Protein AF-A0A4U7D1W0-F1 (afdb_monomer_lite)

pLDDT: mean 98.18, std 1.5, range [85.0, 98.75]

Secondary structure (DSSP, 8-state):
---EEEE--S--GGGGGGGTT-SS----HHHHHHHHHHHHHTS--HHHHTHHHHHHHHHHTTPEEEE--TT--SSGGGTT-HHHHHH-

Foldseek 3Di:
DAQADADQLLDWLVLQVQQPPAPVGFPDPRLVVQNVVCVVVVHIRVCNVCVVVVVVVCVVVNHHYDHDQRRAHPDPVCHPGPSSVSSD

Structure (mmCIF, N/CA/C/O backbone):
data_AF-A0A4U7D1W0-F1
#
_entry.id   AF-A0A4U7D1W0-F1
#
loop_
_atom_site.group_PDB
_atom_site.id
_atom_site.type_symbol
_atom_site.label_atom_id
_atom_site.label_alt_id
_atom_site.label_comp_id
_atom_site.label_asym_id
_atom_site.label_entity_id
_atom_site.label_seq_id
_atom_site.pdbx_PDB_ins_code
_atom_site.Cartn_x
_atom_site.Cartn_y
_atom_site.Cartn_z
_atom_site.occupancy
_atom_site.B_iso_or_equiv
_atom_site.auth_seq_id
_atom_site.auth_comp_id
_atom_site.auth_asym_id
_atom_site.auth_atom_id
_atom_site.pdbx_PDB_model_num
ATOM 1 N N . GLY A 1 1 ? 12.408 3.084 -19.386 1.00 85.00 1 GLY A N 1
ATOM 2 C CA . GLY A 1 1 ? 13.481 3.691 -18.578 1.00 85.00 1 GLY A CA 1
ATOM 3 C C . GLY A 1 1 ? 12.919 4.388 -17.361 1.00 85.00 1 GLY A C 1
ATOM 4 O O . GLY A 1 1 ? 13.267 5.532 -17.135 1.00 85.00 1 GLY A O 1
ATOM 5 N N . VAL A 1 2 ? 12.016 3.722 -16.636 1.00 95.88 2 VAL A N 1
ATOM 6 C CA . VAL A 1 2 ? 11.623 4.090 -15.272 1.00 95.88 2 VAL A CA 1
ATOM 7 C C . VAL A 1 2 ? 12.352 3.089 -14.387 1.00 95.88 2 VAL A C 1
ATOM 9 O O . VAL A 1 2 ? 12.254 1.899 -14.670 1.00 95.88 2 VAL A O 1
ATOM 12 N N . ASP A 1 3 ? 13.086 3.556 -13.381 1.00 98.00 3 ASP A N 1
ATOM 13 C CA . ASP A 1 3 ? 14.005 2.703 -12.609 1.00 98.00 3 ASP A CA 1
ATOM 14 C C . ASP A 1 3 ? 13.315 1.953 -11.458 1.00 98.00 3 ASP A C 1
ATOM 16 O O . ASP A 1 3 ? 13.807 0.930 -10.987 1.00 98.00 3 ASP A O 1
ATOM 20 N N . TYR A 1 4 ? 12.157 2.441 -11.002 1.00 98.44 4 TYR A N 1
ATOM 21 C CA . TYR A 1 4 ? 11.348 1.765 -9.992 1.00 98.44 4 TYR A CA 1
ATOM 22 C C . TYR A 1 4 ? 9.854 2.047 -10.155 1.00 98.44 4 TYR A C 1
ATOM 24 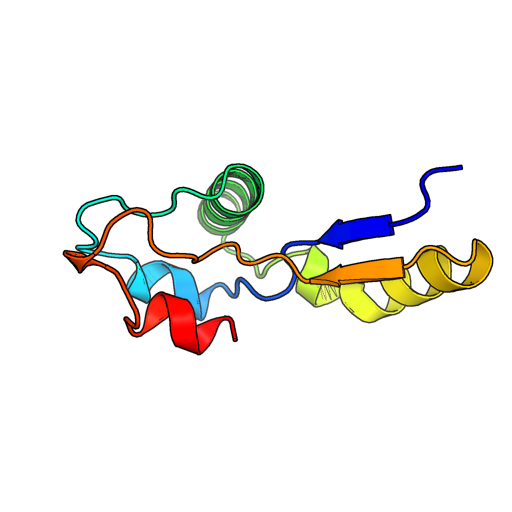O O . TYR A 1 4 ? 9.455 3.100 -10.657 1.00 98.44 4 TYR A O 1
ATOM 32 N N . MET A 1 5 ? 9.017 1.124 -9.686 1.00 98.50 5 MET A N 1
ATOM 33 C CA . MET A 1 5 ? 7.565 1.309 -9.641 1.00 98.50 5 MET A CA 1
ATOM 34 C C . MET A 1 5 ? 7.038 1.148 -8.223 1.00 98.50 5 MET A C 1
ATOM 36 O O . MET A 1 5 ? 7.290 0.131 -7.578 1.00 98.50 5 MET A O 1
ATOM 40 N N . THR A 1 6 ? 6.265 2.132 -7.759 1.00 98.62 6 THR A N 1
ATOM 41 C CA . THR A 1 6 ? 5.460 1.981 -6.545 1.00 98.62 6 THR A CA 1
ATOM 42 C C . THR A 1 6 ? 4.199 1.182 -6.861 1.00 98.62 6 THR A C 1
ATOM 44 O O . THR A 1 6 ? 3.353 1.638 -7.632 1.00 98.62 6 THR A O 1
ATOM 47 N N . ILE A 1 7 ? 4.069 -0.003 -6.266 1.00 98.50 7 ILE A N 1
ATOM 48 C CA . ILE A 1 7 ? 2.978 -0.950 -6.521 1.00 98.50 7 ILE A CA 1
ATOM 49 C C . ILE A 1 7 ? 2.272 -1.254 -5.203 1.00 98.50 7 ILE A C 1
ATOM 51 O O . ILE A 1 7 ? 2.859 -1.816 -4.283 1.00 98.50 7 ILE A O 1
ATOM 55 N N . HIS A 1 8 ? 0.989 -0.909 -5.124 1.00 98.75 8 HIS A N 1
ATOM 56 C CA . HIS A 1 8 ? 0.148 -1.130 -3.946 1.00 98.75 8 HIS A CA 1
ATOM 57 C C . HIS A 1 8 ? -0.427 -2.560 -3.947 1.00 98.75 8 HIS A C 1
ATOM 59 O O . HIS A 1 8 ? -1.636 -2.758 -4.014 1.00 98.75 8 HIS A O 1
ATOM 65 N N . ALA A 1 9 ? 0.441 -3.574 -3.949 1.00 98.56 9 ALA A N 1
ATOM 66 C CA . ALA A 1 9 ? 0.029 -4.984 -3.959 1.00 98.56 9 ALA A CA 1
ATOM 67 C C . ALA A 1 9 ? -0.331 -5.532 -2.562 1.00 98.56 9 ALA A C 1
ATOM 69 O O . ALA A 1 9 ? -0.859 -6.634 -2.477 1.00 98.56 9 ALA A O 1
ATOM 70 N N . GLY A 1 10 ? -0.055 -4.781 -1.487 1.00 98.38 10 GLY A N 1
ATOM 71 C CA . GLY A 1 10 ? -0.332 -5.187 -0.100 1.00 98.38 10 GLY A CA 1
ATOM 72 C C . GLY A 1 10 ? -1.759 -4.901 0.386 1.00 98.38 10 GLY A C 1
ATOM 73 O O . GLY A 1 10 ? -2.169 -5.401 1.430 1.00 98.38 10 GLY A O 1
ATOM 74 N N . ILE A 1 11 ? -2.549 -4.124 -0.360 1.00 98.00 11 ILE A N 1
ATOM 75 C CA . ILE A 1 11 ? -3.959 -3.888 -0.024 1.00 98.00 11 ILE A CA 1
ATOM 76 C C . ILE A 1 11 ? -4.762 -5.121 -0.424 1.00 98.00 11 ILE A C 1
ATOM 78 O O . ILE A 1 11 ? -4.870 -5.410 -1.616 1.00 98.00 11 ILE A O 1
ATOM 82 N N . LEU A 1 12 ? -5.345 -5.825 0.540 1.00 98.50 12 LEU A N 1
ATOM 83 C CA . LEU A 1 12 ? -6.226 -6.959 0.284 1.00 98.50 12 LEU A CA 1
ATOM 84 C C . LEU A 1 12 ? -7.678 -6.594 0.597 1.00 98.50 12 LEU A C 1
ATOM 86 O O . LEU A 1 12 ? -7.944 -5.673 1.369 1.00 98.50 12 LEU A O 1
ATOM 90 N N . MET A 1 13 ? -8.626 -7.307 -0.011 1.00 98.12 13 MET A N 1
ATOM 91 C CA . MET A 1 13 ? -10.064 -7.077 0.184 1.00 98.12 13 MET A CA 1
ATOM 92 C C . MET A 1 13 ? -10.451 -7.121 1.670 1.00 98.12 13 MET A C 1
ATOM 94 O O . MET A 1 13 ? -11.225 -6.295 2.143 1.00 98.12 13 MET A O 1
ATOM 98 N N . GLU A 1 14 ? -9.862 -8.048 2.423 1.00 98.19 14 GLU A N 1
ATOM 99 C CA . GLU A 1 14 ? -10.034 -8.193 3.868 1.00 98.19 14 GLU A CA 1
ATOM 100 C C . GLU A 1 14 ? -9.496 -7.009 4.691 1.00 98.19 14 GLU A C 1
ATOM 102 O O . GLU A 1 14 ? -9.882 -6.859 5.848 1.00 98.19 14 GLU A O 1
ATOM 107 N N . HIS A 1 15 ? -8.644 -6.153 4.117 1.00 98.50 15 HIS A N 1
ATOM 108 C CA . HIS A 1 15 ? -8.099 -4.981 4.806 1.00 98.50 15 HIS A CA 1
ATOM 109 C C . HIS A 1 15 ? -9.030 -3.768 4.722 1.00 98.50 15 HIS A C 1
ATOM 111 O O . HIS A 1 15 ? -8.966 -2.902 5.591 1.00 98.50 15 HIS A O 1
ATOM 117 N N . LEU A 1 16 ? -9.889 -3.677 3.697 1.00 98.12 16 LEU A N 1
ATOM 118 C CA . LEU A 1 16 ? -10.718 -2.485 3.472 1.00 98.12 16 LEU A CA 1
ATOM 119 C C . LEU A 1 16 ? -11.640 -2.165 4.663 1.00 98.12 16 LEU A C 1
ATOM 121 O O . LEU A 1 16 ? -11.608 -1.017 5.116 1.00 98.12 16 LEU A O 1
ATOM 125 N N . PRO A 1 17 ? -12.339 -3.145 5.278 1.00 98.38 17 PRO A N 1
ATOM 126 C CA . PRO A 1 17 ? -13.157 -2.881 6.463 1.00 98.38 17 PRO A CA 1
ATOM 127 C C . PRO A 1 17 ? -12.354 -2.390 7.677 1.00 98.38 17 PRO A C 1
ATOM 129 O O . PRO A 1 17 ? -12.906 -1.737 8.554 1.00 98.38 17 PRO A O 1
ATOM 132 N N . LEU A 1 18 ? -11.044 -2.661 7.746 1.00 98.38 18 LEU A N 1
ATOM 133 C CA . LEU A 1 18 ? -10.190 -2.172 8.838 1.00 98.38 18 LEU A CA 1
ATOM 134 C C . LEU A 1 18 ? -9.947 -0.658 8.748 1.00 98.38 18 LEU A C 1
ATOM 136 O O . LEU A 1 18 ? -9.496 -0.042 9.711 1.00 98.38 18 LEU A O 1
ATOM 140 N N . THR A 1 19 ? -10.221 -0.052 7.590 1.00 98.12 19 THR A N 1
ATOM 141 C CA . THR A 1 19 ? -10.130 1.401 7.400 1.00 98.12 19 THR A CA 1
ATOM 142 C C . THR A 1 19 ? -11.396 2.132 7.851 1.00 98.12 19 THR A C 1
ATOM 144 O O . THR A 1 19 ? -11.376 3.363 7.984 1.00 98.12 19 THR A O 1
ATOM 147 N N . ASP A 1 20 ? -12.475 1.394 8.141 1.00 97.19 20 ASP A N 1
ATOM 148 C CA . ASP A 1 20 ? -13.730 1.958 8.622 1.00 97.19 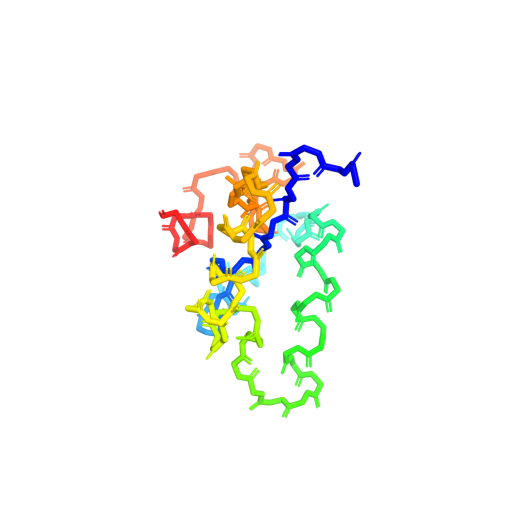20 ASP A CA 1
ATOM 149 C C . ASP A 1 20 ? -13.521 2.659 9.967 1.00 97.19 20 ASP A C 1
ATOM 151 O O . ASP A 1 20 ? -13.007 2.106 10.938 1.00 97.19 20 ASP A O 1
ATOM 155 N N . GLY A 1 21 ? -13.945 3.920 10.040 1.00 95.75 21 GLY A N 1
ATOM 156 C CA . GLY A 1 21 ? -13.823 4.725 11.255 1.00 95.75 21 GLY A CA 1
ATOM 157 C C . GLY A 1 21 ? -12.488 5.457 11.425 1.00 95.75 21 GLY A C 1
ATOM 158 O O . GLY A 1 21 ? -12.381 6.257 12.363 1.00 95.75 21 GLY A O 1
ATOM 159 N N . ARG A 1 22 ? -11.518 5.288 10.510 1.00 98.44 22 ARG A N 1
ATOM 160 C CA . ARG A 1 22 ? -10.346 6.179 10.436 1.00 98.44 22 ARG A CA 1
ATOM 161 C C . ARG A 1 22 ? -10.785 7.637 10.331 1.00 98.44 22 ARG A C 1
ATOM 163 O O . ARG A 1 22 ? -11.718 7.979 9.603 1.00 98.44 22 ARG A O 1
ATOM 170 N N . LYS A 1 23 ? -10.059 8.531 11.003 1.00 98.50 23 LYS A N 1
ATOM 171 C CA . LYS A 1 23 ? -10.292 9.981 10.930 1.00 98.50 23 LYS A CA 1
ATOM 172 C C . LYS A 1 23 ? -10.066 10.527 9.529 1.00 98.50 23 LYS A C 1
ATOM 174 O O . LYS A 1 23 ? -10.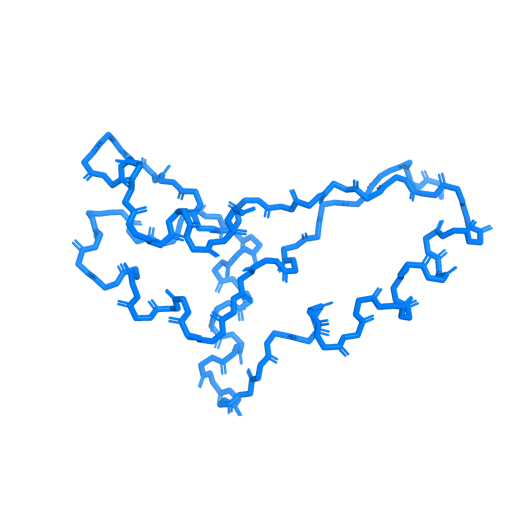752 11.469 9.137 1.00 98.50 23 LYS A O 1
ATOM 179 N N . THR A 1 24 ? -9.098 9.966 8.811 1.00 98.50 24 THR A N 1
ATOM 180 C CA . THR A 1 24 ? -8.697 10.433 7.476 1.00 98.50 24 THR A CA 1
ATOM 181 C C . THR A 1 24 ? -8.880 9.395 6.371 1.00 98.50 24 THR A C 1
ATOM 183 O O . THR A 1 24 ? -8.595 9.698 5.215 1.00 98.50 24 THR A O 1
ATOM 186 N N . GLY A 1 25 ? -9.405 8.210 6.696 1.00 98.12 25 GLY A N 1
ATOM 187 C CA . GLY A 1 25 ? -9.644 7.139 5.727 1.00 98.12 25 GLY A CA 1
ATOM 188 C C . GLY A 1 25 ? -8.364 6.667 5.029 1.00 98.12 25 GLY A C 1
ATOM 189 O O . GLY A 1 25 ? -7.290 6.588 5.634 1.00 98.12 25 GLY A O 1
ATOM 190 N N . ILE A 1 26 ? -8.484 6.353 3.738 1.00 98.56 26 ILE A N 1
ATOM 191 C CA . ILE A 1 26 ? -7.358 6.010 2.863 1.00 98.56 26 ILE A CA 1
ATOM 192 C C . ILE A 1 26 ? -6.828 7.290 2.209 1.00 98.56 26 ILE A C 1
ATOM 194 O O . ILE A 1 26 ? -7.487 7.889 1.362 1.00 98.56 26 ILE A O 1
ATOM 198 N N . VAL A 1 27 ? -5.610 7.698 2.573 1.00 98.62 27 VAL A N 1
ATOM 199 C CA . VAL A 1 27 ? -4.973 8.918 2.035 1.00 98.62 27 VAL A CA 1
ATOM 200 C C . VAL A 1 27 ? -3.972 8.652 0.910 1.00 98.62 27 VAL A C 1
ATOM 202 O O . VAL A 1 27 ? -3.456 9.587 0.289 1.00 98.62 27 VAL A O 1
ATOM 205 N N . SER A 1 28 ? -3.658 7.384 0.636 1.00 98.62 28 SER A N 1
ATOM 206 C CA . SER A 1 28 ? -2.878 7.030 -0.543 1.00 98.62 28 SER A CA 1
ATOM 207 C C . SER A 1 28 ? -3.729 7.157 -1.788 1.00 98.62 28 SER A C 1
ATOM 209 O O . SER A 1 28 ? -4.693 6.426 -1.933 1.00 98.62 28 SER A O 1
ATOM 211 N N . ARG A 1 29 ? -3.340 8.018 -2.736 1.00 98.69 29 ARG A N 1
ATOM 212 C CA . ARG A 1 29 ? -4.026 8.106 -4.035 1.00 98.69 29 ARG A CA 1
ATOM 213 C C . ARG A 1 29 ? -4.035 6.763 -4.770 1.00 98.69 29 ARG A C 1
ATOM 215 O O . ARG A 1 29 ? -5.043 6.392 -5.354 1.00 98.69 29 ARG A O 1
ATOM 222 N N . GLY A 1 30 ? -2.901 6.061 -4.790 1.00 98.44 30 GLY A N 1
ATOM 223 C CA . GLY A 1 30 ? -2.816 4.756 -5.448 1.00 98.44 30 GLY A CA 1
ATOM 224 C C . GLY A 1 30 ? -3.629 3.698 -4.708 1.00 98.44 30 GLY A C 1
ATOM 225 O O . GLY A 1 30 ? -4.314 2.908 -5.348 1.00 98.44 30 GLY A O 1
ATOM 226 N N . GLY A 1 31 ? -3.610 3.741 -3.373 1.00 98.44 31 GLY A N 1
ATOM 227 C CA . GLY A 1 31 ? -4.407 2.836 -2.555 1.00 98.44 31 GLY A CA 1
ATOM 228 C C . GLY A 1 31 ? -5.911 3.085 -2.647 1.00 98.44 31 GLY A C 1
ATOM 229 O O . GLY A 1 31 ? -6.663 2.128 -2.757 1.00 98.44 31 GLY A O 1
ATOM 230 N N . SER A 1 32 ? -6.354 4.344 -2.696 1.00 98.31 32 SER A N 1
ATOM 231 C CA . SER A 1 32 ? -7.775 4.698 -2.784 1.00 98.31 32 SER A CA 1
ATOM 232 C C . SER A 1 32 ? -8.385 4.299 -4.126 1.00 98.31 32 SER A C 1
ATOM 234 O O . SER A 1 32 ? -9.484 3.765 -4.147 1.00 98.31 32 SER A O 1
ATOM 236 N N . ILE A 1 33 ? -7.655 4.493 -5.235 1.00 98.50 33 ILE A N 1
ATOM 237 C CA . ILE A 1 33 ? -8.087 4.042 -6.571 1.00 98.50 33 ILE A CA 1
ATOM 238 C C . ILE A 1 33 ? -8.278 2.522 -6.587 1.00 98.50 33 ILE A C 1
ATOM 240 O O . ILE A 1 33 ? -9.222 2.012 -7.182 1.00 98.50 33 ILE A O 1
ATOM 244 N N . LEU A 1 34 ? -7.356 1.795 -5.954 1.00 98.38 34 LEU A N 1
ATOM 245 C CA . LEU A 1 34 ? -7.388 0.341 -5.935 1.00 98.38 34 LEU A CA 1
ATOM 246 C C . LEU A 1 34 ? -8.495 -0.193 -5.025 1.00 98.38 34 LEU A C 1
ATOM 248 O O . LEU A 1 34 ? -9.194 -1.114 -5.428 1.00 98.38 34 LEU A O 1
ATOM 252 N N . ALA A 1 35 ? -8.678 0.414 -3.850 1.00 98.31 35 ALA A N 1
ATOM 253 C CA . ALA A 1 35 ? -9.761 0.092 -2.927 1.00 98.31 35 ALA A CA 1
ATOM 254 C C . ALA A 1 35 ? -11.136 0.294 -3.583 1.00 98.31 35 ALA A C 1
ATOM 256 O O . ALA A 1 35 ? -11.933 -0.638 -3.595 1.00 98.31 35 ALA A O 1
ATOM 257 N N . GLU A 1 36 ? -11.366 1.450 -4.217 1.00 98.31 36 GLU A N 1
ATOM 258 C CA . GLU A 1 36 ? -12.610 1.740 -4.945 1.00 98.31 36 GLU A CA 1
ATOM 259 C C . GLU A 1 36 ? -12.858 0.702 -6.049 1.00 98.31 36 GLU A C 1
ATOM 261 O O . GLU A 1 36 ? -13.926 0.098 -6.114 1.00 98.31 36 GLU A O 1
ATOM 266 N N . TRP A 1 37 ? -11.837 0.396 -6.859 1.00 98.56 37 TRP A N 1
ATOM 267 C CA . TRP A 1 37 ? -11.954 -0.629 -7.897 1.00 98.56 37 TRP A CA 1
ATOM 268 C C . TRP A 1 37 ? -12.276 -2.018 -7.324 1.00 98.56 37 TRP A C 1
ATOM 270 O O . TRP A 1 37 ? -13.086 -2.750 -7.896 1.00 98.56 37 TRP A O 1
ATOM 280 N N . MET A 1 38 ? -11.651 -2.402 -6.207 1.00 98.56 38 MET A N 1
ATOM 281 C CA . MET A 1 38 ? -11.900 -3.688 -5.549 1.00 98.56 38 MET A CA 1
ATOM 282 C C . MET A 1 38 ? -13.343 -3.780 -5.049 1.00 98.56 38 MET A C 1
ATOM 284 O O . MET A 1 38 ? -14.010 -4.774 -5.335 1.00 98.56 38 MET A O 1
ATOM 288 N N . GLU A 1 39 ? -13.841 -2.745 -4.370 1.00 97.81 39 GLU A N 1
ATOM 289 C CA . GLU A 1 39 ? -15.215 -2.683 -3.856 1.00 97.81 39 GLU A CA 1
ATOM 290 C C . GLU A 1 39 ? -16.255 -2.723 -4.979 1.00 97.81 39 GLU A C 1
ATOM 292 O O . GLU A 1 39 ? -17.201 -3.510 -4.910 1.00 97.81 39 GLU A O 1
ATOM 297 N N . GLU A 1 40 ? -16.057 -1.941 -6.045 1.00 98.38 40 GLU A N 1
ATOM 298 C CA . GLU A 1 40 ? -16.970 -1.898 -7.194 1.00 98.38 40 GLU A CA 1
ATOM 299 C C . GLU A 1 40 ? -17.085 -3.249 -7.907 1.00 98.38 40 GLU A C 1
ATOM 301 O O . GLU A 1 40 ? -18.161 -3.621 -8.384 1.00 98.38 40 GLU A O 1
ATOM 306 N N . ASN A 1 41 ? -15.978 -3.989 -7.994 1.00 98.19 41 ASN A N 1
ATOM 307 C CA . ASN A 1 41 ? -15.929 -5.254 -8.723 1.00 98.19 41 ASN A CA 1
ATOM 308 C C . ASN A 1 41 ? -16.137 -6.478 -7.815 1.00 98.19 41 ASN A C 1
ATOM 310 O O . ASN A 1 41 ? -16.341 -7.580 -8.326 1.00 98.19 41 ASN A O 1
ATOM 314 N N . GLY A 1 42 ? -16.088 -6.313 -6.490 1.00 97.88 42 GLY A N 1
ATOM 315 C CA . GLY A 1 42 ? -16.217 -7.405 -5.524 1.00 97.88 42 GLY A CA 1
ATOM 316 C C . GLY A 1 42 ? -15.126 -8.474 -5.656 1.00 97.88 42 GLY A C 1
ATOM 317 O O . GLY A 1 42 ? -15.379 -9.646 -5.373 1.00 97.88 42 GLY A O 1
ATOM 318 N N . ILE A 1 43 ? -13.931 -8.099 -6.123 1.00 97.75 43 ILE A N 1
ATOM 319 C CA . ILE A 1 43 ? -12.814 -9.022 -6.379 1.00 97.75 43 ILE A CA 1
ATOM 320 C C . ILE A 1 43 ? -11.504 -8.524 -5.773 1.00 97.75 43 ILE A C 1
ATOM 322 O O . ILE A 1 43 ? -11.305 -7.332 -5.555 1.00 97.75 43 ILE A O 1
ATOM 326 N N . GLN A 1 44 ? -10.606 -9.471 -5.500 1.00 98.56 44 GLN A N 1
ATOM 327 C CA . GLN A 1 44 ? -9.309 -9.202 -4.883 1.00 98.56 44 GLN A CA 1
ATOM 328 C C . GLN A 1 44 ? -8.448 -8.253 -5.733 1.00 98.56 44 GLN A C 1
ATOM 330 O O . GLN A 1 44 ? -8.571 -8.210 -6.960 1.00 98.56 44 GLN A O 1
ATOM 335 N N . ASN A 1 45 ? -7.535 -7.544 -5.064 1.00 98.56 45 ASN A N 1
ATOM 336 C CA . ASN A 1 45 ? -6.529 -6.679 -5.662 1.00 98.56 45 ASN A CA 1
ATOM 337 C C . ASN A 1 45 ? -5.843 -7.367 -6.864 1.00 98.56 45 ASN A C 1
ATOM 339 O O . ASN A 1 45 ? -5.184 -8.400 -6.699 1.00 98.56 45 ASN A O 1
ATOM 343 N N . PRO A 1 46 ? -5.952 -6.805 -8.081 1.00 98.31 46 PRO A N 1
ATOM 344 C CA . PRO A 1 46 ? -5.400 -7.414 -9.283 1.00 98.31 46 PRO A CA 1
ATOM 345 C C . PRO A 1 46 ? -3.867 -7.399 -9.285 1.00 98.31 46 PRO A C 1
ATOM 347 O O . PRO A 1 46 ? -3.256 -8.291 -9.872 1.00 98.31 46 PRO A O 1
ATOM 350 N N . LEU A 1 47 ? -3.243 -6.427 -8.609 1.00 98.56 47 LEU A N 1
ATOM 351 C CA . LEU A 1 47 ? -1.789 -6.340 -8.458 1.00 98.56 47 LEU A CA 1
ATOM 352 C C . LEU A 1 47 ? -1.269 -7.438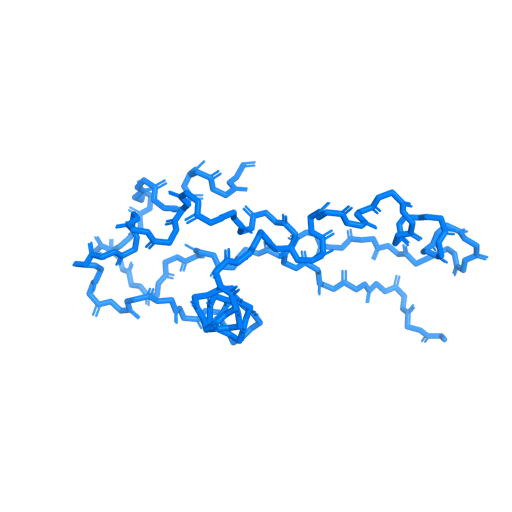 -7.528 1.00 98.56 47 LEU A C 1
ATOM 354 O O . LEU A 1 47 ? -0.220 -8.011 -7.802 1.00 98.56 47 LEU A O 1
ATOM 358 N N . TYR A 1 48 ? -2.032 -7.777 -6.485 1.00 98.69 48 TYR A N 1
ATOM 359 C CA . TYR A 1 48 ? -1.764 -8.942 -5.643 1.00 98.69 48 TYR A CA 1
ATOM 360 C C . TYR A 1 48 ? -1.955 -10.248 -6.429 1.00 98.69 48 TYR A C 1
ATOM 362 O O . TYR A 1 48 ? -1.049 -11.073 -6.520 1.00 98.69 48 TYR A O 1
ATOM 370 N N . ALA A 1 49 ? -3.110 -10.413 -7.084 1.00 98.50 49 ALA A N 1
ATOM 371 C CA . ALA A 1 49 ? -3.463 -11.642 -7.801 1.00 98.50 49 ALA A CA 1
ATOM 372 C C . ALA A 1 49 ? -2.545 -11.960 -8.999 1.00 98.50 49 ALA A C 1
ATOM 374 O O . ALA A 1 49 ? -2.523 -13.096 -9.477 1.00 98.50 49 ALA A O 1
ATOM 375 N N . LYS A 1 50 ? -1.822 -10.961 -9.520 1.00 98.44 50 LYS A N 1
ATOM 376 C CA . LYS A 1 50 ? -0.891 -11.082 -10.654 1.00 98.44 50 LYS A CA 1
ATOM 377 C C . LYS A 1 50 ? 0.549 -10.725 -10.293 1.00 98.44 50 LYS A C 1
ATOM 379 O O . LYS A 1 50 ? 1.343 -10.474 -11.197 1.00 98.44 50 LYS A O 1
ATOM 384 N N . PHE A 1 51 ? 0.896 -10.723 -9.007 1.00 98.56 51 PHE A N 1
ATOM 385 C CA . PHE A 1 51 ? 2.191 -10.227 -8.549 1.00 98.56 51 PHE A CA 1
ATOM 386 C C . PHE A 1 51 ? 3.384 -10.952 -9.194 1.00 98.56 51 PHE A C 1
ATOM 388 O O . PHE A 1 51 ? 4.325 -10.293 -9.620 1.00 98.56 51 PHE A O 1
ATOM 395 N N . GLU A 1 52 ? 3.324 -12.277 -9.371 1.00 98.44 52 GLU A N 1
ATOM 396 C CA . GLU A 1 52 ? 4.385 -13.039 -10.057 1.00 98.44 52 GLU A CA 1
ATOM 397 C C . GLU A 1 52 ? 4.610 -12.574 -11.502 1.00 98.44 52 GLU A C 1
ATOM 399 O O . GLU A 1 52 ? 5.737 -12.266 -11.877 1.00 98.44 52 GLU A O 1
ATOM 404 N N . ALA A 1 53 ? 3.539 -12.434 -12.289 1.00 98.56 53 ALA A N 1
ATOM 405 C CA . ALA A 1 53 ? 3.631 -11.962 -13.672 1.00 98.56 53 ALA A CA 1
ATOM 406 C C . ALA A 1 53 ? 4.155 -10.518 -13.756 1.00 98.56 53 ALA A C 1
ATOM 408 O O . ALA A 1 53 ? 4.862 -10.154 -14.693 1.00 98.56 53 ALA A O 1
ATOM 409 N N . ILE A 1 54 ? 3.829 -9.685 -12.763 1.00 98.56 54 ILE A N 1
ATOM 410 C CA . ILE A 1 54 ? 4.397 -8.339 -12.645 1.00 98.56 54 ILE A CA 1
ATOM 411 C C . ILE A 1 54 ? 5.902 -8.433 -12.372 1.00 98.56 54 ILE A C 1
ATOM 413 O O . ILE A 1 54 ? 6.679 -7.776 -13.059 1.00 98.56 54 ILE A O 1
ATOM 417 N N . CYS A 1 55 ? 6.328 -9.266 -11.420 1.00 98.56 55 CYS A N 1
ATOM 418 C CA . CYS A 1 55 ? 7.742 -9.471 -11.106 1.00 98.56 55 CYS A CA 1
ATOM 419 C C . CYS A 1 55 ? 8.548 -9.973 -12.311 1.00 98.56 55 CYS A C 1
ATOM 421 O O . CYS A 1 55 ? 9.670 -9.512 -12.500 1.00 98.56 55 CYS A O 1
ATOM 423 N N . GLU A 1 56 ? 7.987 -10.854 -13.144 1.00 98.62 56 GLU A N 1
ATOM 424 C CA . GLU A 1 56 ? 8.626 -11.303 -14.391 1.00 98.62 56 GLU A CA 1
ATOM 425 C C . GLU A 1 56 ? 8.922 -10.125 -15.336 1.00 98.62 56 GLU A C 1
ATOM 427 O O . GLU A 1 56 ? 10.046 -9.991 -15.821 1.00 98.62 56 GLU A O 1
ATOM 432 N N . ILE A 1 57 ? 7.952 -9.222 -15.526 1.00 98.50 57 ILE A N 1
ATOM 433 C CA . ILE A 1 57 ? 8.113 -8.016 -16.357 1.00 98.50 57 ILE A CA 1
ATOM 434 C C . ILE A 1 57 ? 9.150 -7.062 -15.750 1.00 98.50 57 ILE A C 1
ATOM 436 O O . ILE A 1 57 ? 9.996 -6.519 -16.460 1.00 98.50 57 ILE A O 1
ATOM 440 N N . LEU A 1 58 ? 9.086 -6.829 -14.434 1.00 98.44 58 LEU A N 1
ATOM 441 C CA . LEU A 1 58 ? 10.025 -5.934 -13.754 1.00 98.44 58 LEU A CA 1
ATOM 442 C C . LEU A 1 58 ? 11.461 -6.475 -13.830 1.00 98.44 58 LEU A C 1
ATOM 444 O O . LEU A 1 58 ? 12.386 -5.702 -14.075 1.00 98.44 58 LEU A O 1
ATOM 448 N N . ALA A 1 59 ? 11.635 -7.792 -13.691 1.00 98.31 59 ALA A N 1
ATOM 449 C CA . ALA A 1 59 ? 12.930 -8.460 -13.780 1.00 98.31 59 ALA A CA 1
ATOM 450 C C . ALA A 1 59 ? 13.536 -8.400 -15.192 1.00 98.31 59 ALA A C 1
ATOM 452 O O . ALA A 1 59 ? 14.743 -8.202 -15.314 1.00 98.31 59 ALA A O 1
ATOM 453 N N . GLU A 1 60 ? 12.725 -8.513 -16.253 1.00 98.50 60 GLU A N 1
ATOM 454 C CA . GLU A 1 60 ? 13.195 -8.362 -17.644 1.00 98.50 60 GLU A CA 1
ATOM 455 C C . GLU A 1 60 ? 13.852 -6.991 -17.889 1.00 98.50 60 GLU A C 1
ATOM 457 O O . GLU A 1 60 ? 14.762 -6.856 -18.711 1.00 98.50 60 GLU A O 1
ATOM 462 N N . HIS A 1 61 ? 13.409 -5.971 -17.155 1.00 98.25 61 HIS A N 1
ATOM 463 C CA . HIS A 1 61 ? 13.819 -4.585 -17.350 1.00 98.25 61 HIS A CA 1
ATOM 464 C C . HIS A 1 61 ? 14.685 -4.008 -16.220 1.00 98.25 61 HIS A C 1
ATOM 466 O O . HIS A 1 61 ? 14.965 -2.811 -16.259 1.00 98.25 61 HIS A O 1
ATOM 472 N N . ASP A 1 62 ? 15.106 -4.825 -15.247 1.00 98.06 62 ASP A N 1
ATOM 473 C CA . ASP A 1 62 ? 15.839 -4.395 -14.040 1.00 98.06 62 ASP A CA 1
ATOM 474 C C . ASP A 1 62 ? 15.148 -3.230 -13.298 1.00 98.06 62 ASP A C 1
ATOM 476 O O . ASP A 1 62 ? 15.769 -2.274 -12.833 1.00 98.06 62 ASP A O 1
ATOM 480 N N . VAL A 1 63 ? 13.813 -3.281 -13.227 1.00 98.69 63 VAL A N 1
ATOM 481 C CA . VAL A 1 63 ? 13.007 -2.271 -12.535 1.00 98.69 63 VAL A CA 1
ATOM 482 C C . VAL A 1 63 ?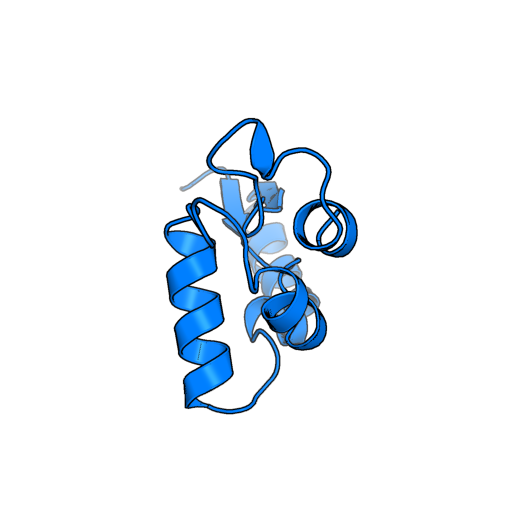 12.841 -2.679 -11.077 1.00 98.69 63 VAL A C 1
ATOM 484 O O . VAL A 1 63 ? 12.302 -3.740 -10.764 1.00 98.69 63 VAL A O 1
ATOM 487 N N . THR A 1 64 ? 13.243 -1.801 -10.162 1.00 98.50 64 THR A N 1
ATOM 488 C CA . THR A 1 64 ? 13.072 -2.038 -8.726 1.00 98.50 64 THR A CA 1
ATOM 489 C C . THR A 1 64 ? 11.596 -1.934 -8.333 1.00 98.50 64 THR A C 1
ATOM 491 O O . THR A 1 64 ? 10.912 -0.957 -8.648 1.00 98.50 64 THR A O 1
ATOM 494 N N . VAL A 1 65 ? 11.085 -2.914 -7.589 1.00 97.94 65 VAL A N 1
ATOM 495 C CA . VAL A 1 65 ? 9.758 -2.797 -6.974 1.00 97.94 65 VAL A CA 1
ATOM 496 C C . VAL A 1 65 ? 9.844 -1.990 -5.678 1.00 97.94 65 VAL A C 1
ATOM 498 O O . VAL A 1 65 ? 10.638 -2.284 -4.787 1.00 97.94 65 VAL A O 1
ATOM 501 N N . SER A 1 66 ? 8.996 -0.972 -5.562 1.00 98.50 66 SER A N 1
ATOM 502 C CA . SER A 1 66 ? 8.694 -0.286 -4.308 1.00 98.50 66 SER A CA 1
ATOM 503 C C . SER A 1 66 ? 7.293 -0.724 -3.886 1.00 98.50 66 SER A C 1
ATOM 505 O O . SER A 1 66 ? 6.301 -0.307 -4.479 1.00 98.50 66 SER A O 1
ATOM 507 N N . LEU A 1 67 ? 7.186 -1.617 -2.903 1.00 98.50 67 LEU A N 1
ATOM 508 C CA . LEU A 1 67 ? 5.875 -1.995 -2.372 1.00 98.50 67 LEU A CA 1
ATOM 509 C C . LEU A 1 67 ? 5.267 -0.780 -1.664 1.00 98.50 67 LEU A C 1
ATOM 511 O O . LEU A 1 67 ? 5.879 -0.208 -0.764 1.00 98.50 67 LEU A O 1
ATOM 515 N N . GLY A 1 68 ? 4.119 -0.333 -2.167 1.00 98.50 68 GLY A N 1
ATOM 516 C CA . GLY A 1 68 ? 3.451 0.879 -1.709 1.00 98.50 68 GLY A CA 1
ATOM 517 C C . GLY A 1 68 ? 2.696 0.663 -0.403 1.00 98.50 68 GLY A C 1
ATOM 518 O O . GLY A 1 68 ? 2.163 -0.414 -0.168 1.00 98.50 68 GLY A O 1
ATOM 519 N N . ASP A 1 69 ? 2.608 1.726 0.389 1.00 98.44 69 ASP A N 1
ATOM 520 C CA . ASP A 1 69 ? 1.891 1.811 1.662 1.00 98.44 69 ASP A CA 1
ATOM 521 C C . ASP A 1 69 ? 0.482 2.399 1.449 1.00 98.44 69 ASP A C 1
ATOM 523 O O . ASP A 1 69 ? 0.161 3.549 1.776 1.00 98.44 69 ASP A O 1
ATOM 527 N N . GLY A 1 70 ? -0.37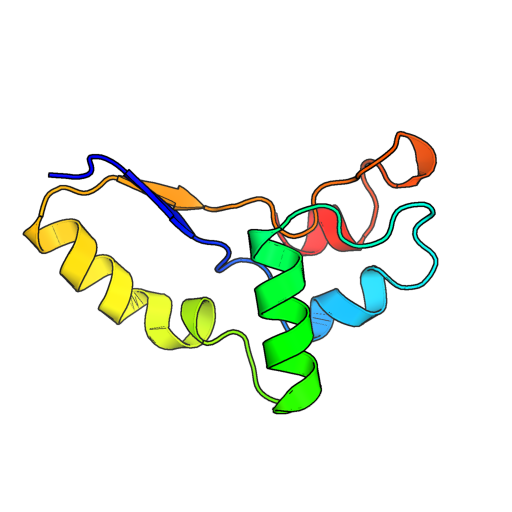2 1.615 0.800 1.00 98.50 70 GLY A N 1
ATOM 528 C CA . GLY A 1 70 ? -1.724 1.992 0.408 1.00 98.50 70 GLY A CA 1
ATOM 529 C C . GLY A 1 70 ? -2.621 2.381 1.572 1.00 98.50 70 GLY A C 1
ATOM 530 O O . GLY A 1 70 ? -3.414 3.316 1.441 1.00 98.50 70 GLY A O 1
ATOM 531 N N . LEU A 1 71 ? -2.439 1.723 2.710 1.00 98.69 71 LEU A N 1
ATOM 532 C CA . LEU A 1 71 ? -3.169 1.921 3.953 1.00 98.69 71 LEU A CA 1
ATOM 533 C C . LEU A 1 71 ? -2.361 2.721 4.977 1.00 98.69 71 LEU A C 1
ATOM 535 O O . LEU A 1 71 ? -2.696 2.699 6.163 1.00 98.69 71 LEU A O 1
ATOM 539 N N . ARG A 1 72 ? -1.351 3.497 4.560 1.00 98.75 72 ARG A N 1
ATOM 540 C CA . ARG A 1 72 ? -0.656 4.414 5.476 1.00 98.75 72 ARG A CA 1
ATOM 541 C C . ARG A 1 72 ? -1.627 5.386 6.174 1.00 98.75 72 ARG A C 1
ATOM 543 O O . ARG A 1 72 ? -2.614 5.817 5.563 1.00 98.75 72 ARG A O 1
ATOM 550 N N . PRO A 1 73 ? -1.341 5.788 7.423 1.00 98.56 73 PRO A N 1
ATOM 551 C CA . PRO A 1 73 ? -2.178 6.727 8.157 1.00 98.56 73 PRO A CA 1
ATOM 552 C C . PRO A 1 73 ? -2.055 8.150 7.601 1.00 98.56 73 PRO A C 1
ATOM 554 O O . PRO A 1 73 ? -0.959 8.636 7.320 1.00 98.56 73 PRO A O 1
ATOM 557 N N . GLY A 1 74 ? -3.183 8.854 7.486 1.00 98.56 74 GLY A N 1
ATOM 558 C CA . GLY A 1 74 ? -3.213 10.275 7.116 1.00 98.56 74 GLY A CA 1
ATOM 559 C C . GLY A 1 74 ? -3.095 11.239 8.292 1.00 98.56 74 GLY A C 1
ATOM 560 O O . GLY A 1 74 ? -2.883 12.436 8.094 1.00 98.56 74 GLY A O 1
ATOM 561 N N . CYS A 1 75 ? -3.220 10.738 9.522 1.00 98.56 75 CYS A N 1
ATOM 562 C CA . CYS A 1 75 ? -3.074 11.527 10.737 1.00 98.56 75 CYS A CA 1
ATOM 563 C C . CYS A 1 75 ? -2.594 10.672 11.919 1.00 98.56 75 CYS A C 1
ATOM 565 O O . CYS A 1 75 ? -2.621 9.446 11.867 1.00 98.56 75 CYS A O 1
ATOM 567 N N . LEU A 1 76 ? -2.192 11.326 13.015 1.00 98.62 76 LEU A N 1
ATOM 568 C CA . LEU A 1 76 ? -1.703 10.645 14.222 1.00 98.62 76 LEU A CA 1
ATOM 569 C C . LEU A 1 76 ? -2.752 9.748 14.890 1.00 98.62 76 LEU A C 1
ATOM 571 O O . LEU A 1 76 ? -2.382 8.792 15.557 1.00 98.62 76 LEU A O 1
ATOM 575 N N . ALA A 1 77 ? -4.041 10.061 14.739 1.00 98.44 77 ALA A N 1
ATOM 576 C CA . ALA A 1 77 ? -5.111 9.259 15.327 1.00 98.44 77 ALA A CA 1
ATOM 577 C C . ALA A 1 77 ? -5.292 7.903 14.626 1.00 98.44 77 ALA A C 1
ATOM 579 O O . ALA A 1 77 ? -5.783 6.976 15.258 1.00 98.44 77 ALA A O 1
ATOM 580 N N . ASP A 1 78 ? -4.875 7.802 13.361 1.00 98.56 78 ASP A N 1
ATOM 581 C CA . ASP A 1 78 ? -4.967 6.582 12.550 1.00 98.56 78 ASP A CA 1
ATOM 582 C C . ASP A 1 78 ? -3.626 5.816 12.528 1.00 98.56 78 ASP A C 1
ATOM 584 O O . ASP A 1 78 ? -3.501 4.791 11.868 1.00 98.56 78 ASP A O 1
ATOM 588 N N . ALA A 1 79 ? -2.588 6.334 13.195 1.00 98.44 79 ALA A N 1
ATOM 589 C CA . ALA A 1 79 ? -1.246 5.769 13.135 1.00 98.44 79 ALA A CA 1
ATOM 590 C C . ALA A 1 79 ? -1.135 4.449 13.908 1.00 98.44 79 ALA A C 1
ATOM 592 O O . ALA A 1 79 ? -1.584 4.353 15.050 1.00 98.44 79 ALA A O 1
ATOM 593 N N . SER A 1 80 ? -0.444 3.475 13.308 1.00 98.25 80 SER A N 1
ATOM 594 C CA . SER A 1 80 ? -0.227 2.131 13.855 1.00 98.25 80 SER A CA 1
ATOM 595 C C . SER A 1 80 ? -1.529 1.370 14.127 1.00 98.25 80 SER A C 1
ATOM 597 O O . SER A 1 80 ? -1.604 0.591 15.078 1.00 98.25 80 SER A O 1
ATOM 599 N N . ASP A 1 81 ? -2.567 1.632 13.335 1.00 98.56 81 ASP A N 1
ATOM 600 C CA . ASP A 1 81 ? -3.838 0.926 13.438 1.00 98.56 81 ASP A CA 1
ATOM 601 C C . ASP A 1 81 ? -3.802 -0.445 12.736 1.00 98.56 81 ASP A C 1
ATOM 603 O O . ASP A 1 81 ? -2.803 -0.856 12.136 1.00 98.56 81 ASP A O 1
ATOM 607 N N . GLU A 1 82 ? -4.913 -1.176 12.832 1.00 98.50 82 GLU A N 1
ATOM 608 C CA . GLU A 1 82 ? -5.029 -2.529 12.280 1.00 98.50 82 GLU A CA 1
ATOM 609 C C . GLU A 1 82 ? -4.879 -2.547 10.756 1.00 98.50 82 GLU A C 1
ATOM 611 O O . GLU A 1 82 ? -4.190 -3.414 10.230 1.00 98.50 82 GLU A O 1
ATOM 616 N N . ALA A 1 83 ? -5.452 -1.570 10.047 1.00 98.56 83 ALA A N 1
ATOM 617 C CA . ALA A 1 83 ? -5.336 -1.472 8.594 1.00 98.56 83 ALA A CA 1
ATOM 618 C C . ALA A 1 83 ? -3.886 -1.260 8.135 1.00 98.56 83 ALA A C 1
ATOM 620 O O . ALA A 1 83 ? -3.450 -1.894 7.175 1.00 98.56 83 ALA A O 1
ATOM 621 N N . GLN A 1 84 ? -3.124 -0.399 8.819 1.00 98.75 84 GLN A N 1
ATOM 622 C CA . GLN A 1 84 ? -1.722 -0.165 8.479 1.00 98.75 84 GLN A CA 1
ATOM 623 C C . GLN A 1 84 ? -0.889 -1.439 8.657 1.00 98.75 84 GLN A C 1
ATOM 625 O O . GLN A 1 84 ? -0.073 -1.757 7.795 1.00 98.75 84 GLN A O 1
ATOM 630 N N . PHE A 1 85 ? -1.067 -2.153 9.771 1.00 98.56 85 PHE A N 1
ATOM 631 C CA . PHE A 1 85 ? -0.290 -3.364 10.037 1.00 98.56 85 PHE A CA 1
ATOM 632 C C . PHE A 1 85 ? -0.780 -4.595 9.282 1.00 98.56 85 PHE A C 1
ATOM 634 O O . PHE A 1 85 ? 0.002 -5.519 9.108 1.00 98.56 85 PHE A O 1
ATOM 641 N N . ALA A 1 86 ? -2.031 -4.621 8.823 1.00 98.50 86 ALA A N 1
ATOM 642 C CA . ALA A 1 86 ? -2.517 -5.690 7.959 1.00 98.50 86 ALA A CA 1
ATOM 643 C C . ALA A 1 86 ? -1.866 -5.648 6.565 1.00 98.50 86 ALA A C 1
ATOM 645 O O . ALA A 1 86 ? -1.633 -6.694 5.970 1.00 98.50 86 ALA A O 1
ATOM 646 N N . GLU A 1 87 ? -1.554 -4.455 6.046 1.00 98.50 87 GLU A N 1
ATOM 647 C CA . GLU A 1 87 ? -0.839 -4.300 4.771 1.00 98.50 87 GLU A CA 1
ATOM 648 C C . GLU A 1 87 ? 0.668 -4.616 4.864 1.00 98.50 87 GLU A C 1
ATOM 650 O O . GLU A 1 87 ? 1.258 -5.003 3.852 1.00 98.50 87 GLU A O 1
ATOM 655 N N . LEU A 1 88 ? 1.282 -4.414 6.038 1.00 96.19 88 LEU A N 1
ATOM 656 C CA . LEU A 1 88 ? 2.733 -4.513 6.269 1.00 96.19 88 LEU A CA 1
ATOM 657 C C . LEU A 1 88 ? 3.252 -5.959 6.295 1.00 96.19 88 LEU A C 1
ATOM 659 O O . LEU A 1 88 ? 4.301 -6.198 5.651 1.00 96.19 88 LEU A O 1
#

Radius of gyration: 13.65 Å; chains: 1; bounding box: 33×25×34 Å

Sequence (88 aa):
GVDYMTIHAGILMEHLPLTDGRKTGIVSRGGSILAEWMEENGIQNPLYAKFEAICEILAEHDVTVSLGDGLRPGCLADASDEAQFAEL